Protein AF-A0A349Z4L0-F1 (afdb_monomer_lite)

Foldseek 3Di:
DVVVVVVVVVVVPPDPPPPPPDPVLVCVLVDPVDDPVRNVCCVVVVSSVVCVVVPPDPPDDDDDD

Structure (mmCIF, N/CA/C/O backbone):
data_AF-A0A349Z4L0-F1
#
_entry.id   AF-A0A349Z4L0-F1
#
loop_
_atom_site.group_PDB
_atom_site.id
_atom_site.type_symbol
_atom_site.label_atom_id
_atom_site.label_alt_id
_atom_site.label_comp_id
_atom_site.label_asym_id
_atom_site.label_entity_id
_atom_site.label_seq_id
_atom_site.pdbx_PDB_ins_code
_atom_site.Cartn_x
_atom_site.Cartn_y
_atom_site.Cartn_z
_atom_site.occupancy
_atom_site.B_iso_or_equiv
_atom_site.auth_seq_id
_atom_site.auth_comp_id
_atom_site.auth_asym_id
_atom_site.auth_atom_id
_atom_site.pdbx_PDB_model_num
ATOM 1 N N . MET A 1 1 ? 17.610 1.209 -54.116 1.00 54.69 1 MET A N 1
ATOM 2 C CA . MET A 1 1 ? 16.285 1.522 -53.527 1.00 54.69 1 MET A CA 1
ATOM 3 C C . MET A 1 1 ? 15.756 0.418 -52.604 1.00 54.69 1 MET A C 1
ATOM 5 O O . MET A 1 1 ? 15.360 0.738 -51.497 1.00 54.69 1 MET A O 1
ATOM 9 N N . ARG A 1 2 ? 15.810 -0.877 -52.971 1.00 55.62 2 ARG A N 1
ATOM 10 C CA . ARG A 1 2 ? 15.331 -1.987 -52.106 1.00 55.62 2 ARG A CA 1
ATOM 11 C C . ARG A 1 2 ? 16.095 -2.160 -50.779 1.00 55.62 2 ARG A C 1
ATOM 13 O O . ARG A 1 2 ? 15.487 -2.481 -49.771 1.00 55.62 2 ARG A O 1
ATOM 20 N N . LYS A 1 3 ? 17.408 -1.890 -50.759 1.00 53.91 3 LYS A N 1
ATOM 21 C CA . LYS A 1 3 ? 18.248 -1.966 -49.543 1.00 53.91 3 LYS A CA 1
ATOM 22 C C . LYS A 1 3 ? 17.939 -0.857 -48.523 1.00 53.91 3 LYS A C 1
ATOM 24 O O . LYS A 1 3 ? 18.069 -1.074 -47.328 1.00 53.91 3 LYS A O 1
ATOM 29 N N . SER A 1 4 ? 17.476 0.302 -48.995 1.00 55.34 4 SER A N 1
ATOM 30 C CA . SER A 1 4 ? 17.112 1.447 -48.150 1.00 55.34 4 SER A CA 1
ATOM 31 C C . SER A 1 4 ? 15.804 1.208 -47.386 1.00 55.34 4 SER A C 1
ATOM 33 O O . SER A 1 4 ? 15.677 1.646 -46.251 1.00 55.34 4 SER A O 1
ATOM 35 N N . ALA A 1 5 ? 14.864 0.456 -47.972 1.00 56.09 5 ALA A N 1
ATOM 36 C CA . ALA A 1 5 ? 13.620 0.058 -47.307 1.00 56.09 5 ALA A CA 1
ATOM 37 C C . ALA A 1 5 ? 13.855 -0.961 -46.174 1.00 56.09 5 ALA A C 1
ATOM 39 O O . ALA A 1 5 ? 13.177 -0.918 -45.155 1.00 56.09 5 ALA A O 1
ATOM 40 N N . VAL A 1 6 ? 14.856 -1.839 -46.322 1.00 58.00 6 VAL A N 1
ATOM 41 C CA . VAL A 1 6 ? 15.250 -2.810 -45.282 1.00 58.00 6 VAL A CA 1
ATOM 42 C C . VAL A 1 6 ? 15.906 -2.113 -44.084 1.00 58.00 6 VAL A C 1
ATOM 44 O O . VAL A 1 6 ? 15.662 -2.493 -42.944 1.00 58.00 6 VAL A O 1
ATOM 47 N N . LEU A 1 7 ?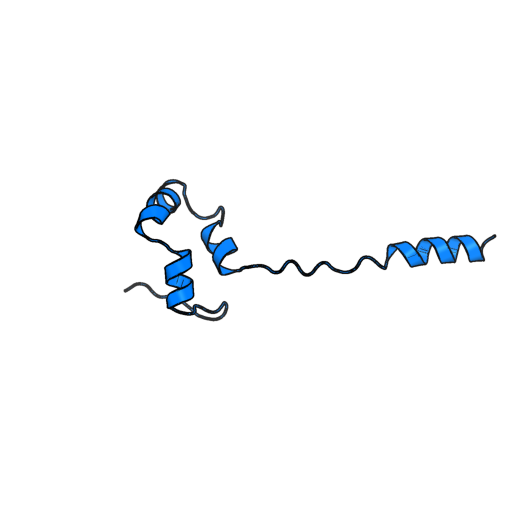 16.686 -1.055 -44.328 1.00 57.50 7 LEU A N 1
ATOM 48 C CA . LEU A 1 7 ? 17.335 -0.276 -43.266 1.00 57.50 7 LEU A CA 1
ATOM 49 C C . LEU A 1 7 ? 16.340 0.527 -42.409 1.00 57.50 7 LEU A C 1
ATOM 51 O O . LEU A 1 7 ? 16.568 0.671 -41.215 1.00 57.50 7 LEU A O 1
ATOM 55 N N . LEU A 1 8 ? 15.222 0.987 -42.982 1.00 58.03 8 LEU A N 1
ATOM 56 C CA . LEU A 1 8 ? 14.160 1.686 -42.239 1.00 58.03 8 LEU A CA 1
ATOM 57 C C . LEU A 1 8 ? 13.282 0.745 -41.395 1.00 58.03 8 LEU A C 1
ATOM 59 O O . LEU A 1 8 ? 12.743 1.162 -40.375 1.00 58.03 8 LEU A O 1
ATOM 63 N N . LEU A 1 9 ? 13.148 -0.527 -41.788 1.00 56.69 9 LEU A N 1
ATOM 64 C CA . LEU A 1 9 ? 12.385 -1.517 -41.019 1.00 56.69 9 LEU A CA 1
ATOM 65 C C . LEU A 1 9 ? 13.165 -2.014 -39.787 1.00 56.69 9 LEU A C 1
ATOM 67 O O . LEU A 1 9 ? 12.570 -2.309 -38.754 1.00 56.69 9 LEU A O 1
ATOM 71 N N . ALA A 1 10 ? 14.498 -2.058 -39.873 1.00 57.81 10 ALA A N 1
ATOM 72 C CA . ALA A 1 10 ? 15.364 -2.509 -38.783 1.00 57.81 10 ALA A CA 1
ATOM 73 C C . ALA A 1 10 ? 15.408 -1.538 -37.586 1.00 57.81 10 ALA A C 1
ATOM 75 O O . ALA A 1 10 ? 15.635 -1.972 -36.459 1.00 57.81 10 ALA A O 1
ATOM 76 N N . SER A 1 11 ? 15.157 -0.241 -37.794 1.00 61.12 11 SER A N 1
ATOM 77 C CA . SER A 1 11 ? 15.165 0.750 -36.708 1.00 61.12 11 SER A CA 1
ATOM 78 C C . SER A 1 11 ? 13.903 0.737 -35.839 1.00 61.12 11 SER A C 1
ATOM 80 O O . SER A 1 11 ? 13.920 1.316 -34.758 1.00 61.12 11 SER A O 1
ATOM 82 N N . LEU A 1 12 ? 12.817 0.079 -36.268 1.00 59.62 12 LEU A N 1
ATOM 83 C CA . LEU A 1 12 ? 11.558 0.046 -35.511 1.00 59.62 12 LEU A CA 1
ATOM 84 C C . LEU A 1 12 ? 11.562 -0.990 -34.369 1.00 59.62 12 LEU A C 1
ATOM 86 O O . LEU A 1 12 ? 10.754 -0.891 -33.453 1.00 59.62 12 LEU A O 1
ATOM 90 N N . LEU A 1 13 ? 12.482 -1.962 -34.392 1.00 62.56 13 LEU A N 1
ATOM 91 C CA . LEU A 1 13 ? 12.588 -3.011 -33.364 1.00 62.56 13 LEU A CA 1
ATOM 92 C C . LEU A 1 13 ? 13.527 -2.642 -32.203 1.00 62.56 13 LEU A C 1
ATOM 94 O O . LEU A 1 13 ? 13.649 -3.401 -31.247 1.00 62.56 13 LEU A O 1
ATOM 98 N N . ALA A 1 14 ? 14.199 -1.491 -32.270 1.00 66.00 14 ALA A N 1
ATOM 99 C CA . ALA A 1 14 ? 15.192 -1.073 -31.283 1.00 66.00 14 ALA A CA 1
ATOM 100 C C . ALA A 1 14 ? 14.600 -0.196 -30.165 1.00 66.00 14 ALA A C 1
ATOM 102 O O . ALA A 1 14 ? 15.285 0.684 -29.645 1.00 66.00 14 ALA A O 1
ATOM 103 N N . THR A 1 15 ? 13.332 -0.397 -29.789 1.00 71.56 15 THR A N 1
ATOM 104 C CA . THR A 1 15 ? 12.788 0.245 -28.587 1.00 71.56 15 THR A CA 1
ATOM 105 C C . THR A 1 15 ? 13.437 -0.399 -27.362 1.00 71.56 15 THR A C 1
ATOM 107 O O . THR A 1 15 ? 13.229 -1.597 -27.146 1.00 71.56 15 THR A O 1
ATOM 110 N N . PRO A 1 16 ? 14.213 0.337 -26.548 1.00 69.31 16 PRO A N 1
ATOM 111 C CA . PRO A 1 16 ? 14.653 -0.192 -25.269 1.00 69.31 16 PRO A CA 1
ATOM 112 C C . PRO A 1 16 ? 13.405 -0.519 -24.447 1.00 69.31 16 PRO A C 1
ATOM 114 O O . PRO A 1 16 ? 12.525 0.327 -24.281 1.00 69.31 16 PRO A O 1
ATOM 117 N N . ALA A 1 17 ? 13.310 -1.755 -23.960 1.00 68.38 17 ALA A N 1
ATOM 118 C CA . ALA A 1 17 ? 12.307 -2.104 -22.971 1.00 68.38 17 ALA A CA 1
ATOM 119 C C . ALA A 1 17 ? 12.588 -1.251 -21.731 1.00 68.38 17 ALA A C 1
ATOM 121 O O . ALA A 1 17 ? 13.593 -1.444 -21.047 1.00 68.38 17 ALA A O 1
ATOM 122 N N . PHE A 1 18 ? 11.739 -0.257 -21.483 1.00 63.09 18 PHE A N 1
ATOM 123 C CA . PHE A 1 18 ? 11.787 0.504 -20.247 1.00 63.09 18 PHE A CA 1
ATOM 124 C C . PHE A 1 18 ? 11.388 -0.466 -19.138 1.00 63.09 18 PHE A C 1
ATOM 126 O O . PHE A 1 18 ? 10.227 -0.861 -19.034 1.00 63.09 18 PHE A O 1
ATOM 133 N N . THR A 1 19 ? 12.356 -0.908 -18.341 1.00 61.94 19 THR A N 1
ATOM 134 C CA . THR A 1 19 ? 12.053 -1.629 -17.110 1.00 61.94 19 THR A CA 1
ATOM 135 C C . THR A 1 19 ? 11.438 -0.604 -16.167 1.00 61.94 19 THR A C 1
ATOM 137 O O . THR A 1 19 ? 12.155 0.176 -15.537 1.00 61.94 19 THR A O 1
ATOM 140 N N . ALA A 1 20 ? 10.108 -0.534 -16.121 1.00 62.62 20 ALA A N 1
ATOM 141 C CA . ALA A 1 20 ? 9.440 0.169 -15.041 1.00 62.62 20 ALA A CA 1
ATOM 142 C C . ALA A 1 20 ? 9.948 -0.459 -13.739 1.00 62.62 20 ALA A C 1
ATOM 144 O O . ALA A 1 20 ? 9.859 -1.674 -13.558 1.00 62.62 20 ALA A O 1
ATOM 145 N N . ASN A 1 21 ? 10.565 0.350 -12.882 1.00 61.81 21 ASN A N 1
ATOM 146 C CA . ASN A 1 21 ? 10.954 -0.089 -11.552 1.00 61.81 21 ASN A CA 1
ATOM 147 C C . ASN A 1 21 ? 9.654 -0.185 -10.745 1.00 61.81 21 ASN A C 1
ATOM 149 O O . ASN A 1 21 ? 9.200 0.807 -10.179 1.00 61.81 21 ASN A O 1
ATOM 153 N N . ALA A 1 22 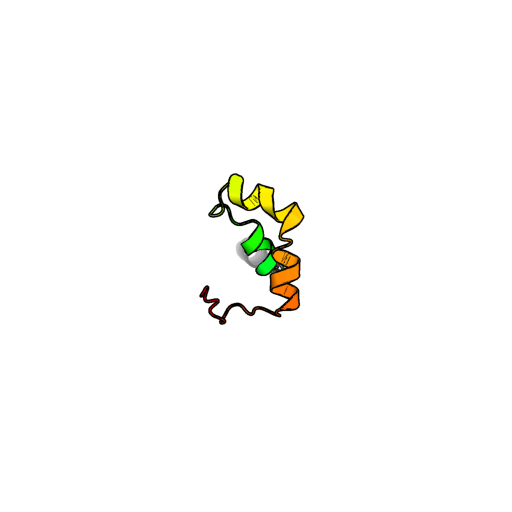? 8.980 -1.329 -10.866 1.00 73.81 22 ALA A N 1
ATOM 154 C CA . ALA A 1 22 ? 7.690 -1.577 -10.248 1.00 73.81 22 ALA A CA 1
ATOM 155 C C . ALA A 1 22 ? 7.902 -1.751 -8.743 1.00 73.81 22 ALA A C 1
ATOM 157 O O . ALA A 1 22 ? 8.531 -2.711 -8.293 1.00 73.81 22 ALA A O 1
ATOM 158 N N . ASP A 1 23 ? 7.407 -0.796 -7.966 1.00 89.06 23 ASP A N 1
ATOM 159 C CA . ASP A 1 23 ? 7.376 -0.899 -6.515 1.00 89.06 23 ASP A CA 1
ATOM 160 C C . ASP A 1 23 ? 6.158 -1.740 -6.136 1.00 89.06 23 ASP A C 1
ATOM 162 O O . ASP A 1 23 ? 5.069 -1.218 -5.911 1.00 89.06 23 ASP A O 1
ATOM 166 N N . ALA A 1 24 ? 6.352 -3.058 -6.084 1.00 89.94 24 ALA A N 1
ATOM 167 C CA . ALA A 1 24 ? 5.274 -4.016 -5.853 1.00 89.94 24 ALA A CA 1
ATOM 168 C C . ALA A 1 24 ? 4.460 -3.718 -4.579 1.00 89.94 24 ALA A C 1
ATOM 170 O O . ALA A 1 24 ? 3.258 -3.973 -4.545 1.00 89.94 24 ALA A O 1
ATOM 171 N N . ILE A 1 25 ? 5.089 -3.149 -3.541 1.00 93.31 25 ILE A N 1
ATOM 172 C CA . ILE A 1 25 ? 4.386 -2.758 -2.313 1.00 93.31 25 ILE A CA 1
ATOM 173 C C . ILE A 1 25 ? 3.512 -1.526 -2.572 1.00 93.31 25 ILE A C 1
ATOM 175 O O . ILE A 1 25 ? 2.359 -1.502 -2.139 1.00 93.31 25 ILE A O 1
ATOM 179 N N . ALA A 1 26 ? 4.029 -0.505 -3.261 1.00 93.69 26 ALA A N 1
ATOM 180 C CA . ALA A 1 26 ? 3.227 0.666 -3.619 1.00 93.69 26 ALA A CA 1
ATOM 181 C C . ALA A 1 26 ? 2.053 0.286 -4.537 1.00 93.69 26 ALA A C 1
ATOM 183 O O . ALA A 1 26 ? 0.924 0.712 -4.287 1.00 93.69 26 ALA A O 1
ATOM 184 N N . ASP A 1 27 ? 2.301 -0.575 -5.525 1.00 92.44 27 ASP A N 1
ATOM 185 C CA . ASP A 1 27 ? 1.286 -1.070 -6.457 1.00 92.44 27 ASP A CA 1
ATOM 186 C C . ASP A 1 27 ? 0.200 -1.875 -5.724 1.00 92.44 27 ASP A C 1
ATOM 188 O O . ASP A 1 27 ? -0.994 -1.658 -5.939 1.00 92.44 27 ASP A O 1
ATOM 192 N N . ALA A 1 28 ? 0.586 -2.753 -4.789 1.00 91.12 28 ALA A N 1
ATOM 193 C CA . ALA A 1 28 ? -0.362 -3.522 -3.982 1.00 91.12 28 ALA A CA 1
ATOM 194 C C . ALA A 1 28 ? -1.236 -2.623 -3.090 1.00 91.12 28 ALA A C 1
ATOM 196 O O . ALA A 1 28 ? -2.447 -2.834 -2.979 1.00 91.12 28 ALA A O 1
ATOM 197 N N . VAL A 1 29 ? -0.645 -1.595 -2.471 1.00 93.94 29 VAL A N 1
ATOM 198 C CA . VAL A 1 29 ? -1.378 -0.635 -1.629 1.00 93.94 29 VAL A CA 1
ATOM 199 C C . VAL A 1 29 ? -2.348 0.210 -2.461 1.00 93.94 29 VAL A C 1
ATOM 201 O O . VAL A 1 29 ? -3.445 0.503 -1.974 1.00 93.94 29 VAL A O 1
ATOM 204 N N . ALA A 1 30 ? -1.977 0.546 -3.700 1.00 93.50 30 ALA A N 1
ATOM 205 C CA . ALA A 1 30 ? -2.780 1.317 -4.648 1.00 93.50 30 ALA A CA 1
ATOM 206 C C . ALA A 1 30 ? -3.786 0.480 -5.466 1.00 93.50 30 ALA A C 1
ATOM 208 O O . ALA A 1 30 ? -4.521 1.055 -6.266 1.00 93.50 30 ALA A O 1
ATOM 209 N N . SER A 1 31 ? -3.843 -0.843 -5.271 1.00 93.12 31 SER A N 1
ATOM 210 C CA . SER A 1 31 ? -4.696 -1.746 -6.053 1.00 93.12 31 SER A CA 1
ATOM 211 C C . SER A 1 31 ? -6.179 -1.354 -6.029 1.00 93.12 31 SER A C 1
ATOM 213 O O . SER A 1 31 ? -6.774 -1.169 -4.963 1.00 93.12 31 SER A O 1
ATOM 215 N N . ASP A 1 32 ? -6.809 -1.362 -7.208 1.00 94.06 32 ASP A N 1
ATOM 216 C CA . ASP A 1 32 ? -8.247 -1.119 -7.394 1.00 94.06 32 ASP A CA 1
ATOM 217 C C . ASP A 1 32 ? -9.138 -2.183 -6.732 1.00 94.06 32 ASP A C 1
ATOM 219 O O . ASP A 1 32 ? -10.338 -1.975 -6.546 1.00 94.06 32 ASP A O 1
ATOM 223 N N . THR A 1 33 ? -8.568 -3.327 -6.338 1.00 94.62 33 THR A N 1
ATOM 224 C CA . THR A 1 33 ? -9.293 -4.363 -5.587 1.00 94.62 33 THR A CA 1
ATOM 225 C C . THR A 1 33 ? -9.626 -3.935 -4.156 1.00 94.62 33 THR A C 1
ATOM 227 O O . THR A 1 33 ? -10.454 -4.581 -3.516 1.00 94.62 33 THR A O 1
ATOM 230 N N . ARG A 1 34 ? -8.995 -2.870 -3.637 1.00 94.25 34 ARG A N 1
ATOM 231 C CA . ARG A 1 34 ? -9.272 -2.314 -2.305 1.00 94.25 34 ARG A CA 1
ATOM 232 C C . ARG A 1 34 ? -10.427 -1.313 -2.378 1.00 94.25 34 ARG A C 1
ATOM 234 O O . ARG A 1 34 ? -10.396 -0.339 -3.133 1.00 94.25 34 ARG A O 1
ATOM 241 N N . SER A 1 35 ? -11.438 -1.500 -1.538 1.00 95.75 35 SER A N 1
ATOM 242 C CA . SER A 1 35 ? -12.576 -0.584 -1.421 1.00 95.75 35 SER A CA 1
ATOM 243 C C . SER A 1 35 ? -12.150 0.825 -0.976 1.00 95.75 35 SER A C 1
ATOM 245 O O . SER A 1 35 ? -11.104 1.039 -0.358 1.00 95.75 35 SER A O 1
ATOM 247 N N . SER A 1 36 ? -12.990 1.831 -1.242 1.00 95.50 36 SER A N 1
ATOM 248 C CA . SER A 1 36 ? -12.769 3.196 -0.738 1.00 95.50 36 SER A CA 1
ATOM 249 C C . SER A 1 36 ? -12.687 3.249 0.790 1.00 95.50 36 SER A C 1
ATOM 251 O O . SER A 1 36 ? -11.832 3.947 1.327 1.00 95.50 36 SER A O 1
ATOM 253 N N . GLN A 1 37 ? -13.519 2.474 1.490 1.00 95.94 37 GLN A N 1
ATOM 254 C CA . GLN A 1 37 ? -13.518 2.401 2.951 1.00 95.94 37 GLN A CA 1
ATOM 255 C C . GLN A 1 37 ? -12.211 1.820 3.507 1.00 95.94 37 GLN A C 1
ATOM 257 O O . GLN A 1 37 ? -11.734 2.269 4.549 1.00 95.94 37 GLN A O 1
ATOM 262 N N . GLU A 1 38 ? -11.610 0.840 2.828 1.00 95.38 38 GLU A N 1
ATOM 263 C CA . GLU A 1 38 ? -10.309 0.300 3.224 1.00 95.38 38 GLU A CA 1
ATOM 264 C C . GLU A 1 38 ? -9.201 1.338 3.084 1.00 95.38 38 GLU A C 1
ATOM 266 O O . GLU A 1 38 ? -8.451 1.524 4.041 1.00 95.38 38 GLU A O 1
ATOM 271 N N . ARG A 1 39 ? -9.158 2.049 1.950 1.00 95.88 39 ARG A N 1
ATOM 272 C CA . ARG A 1 39 ? -8.149 3.082 1.661 1.00 95.88 39 ARG A CA 1
ATOM 273 C C . ARG A 1 39 ? -8.233 4.284 2.603 1.00 95.88 39 ARG A C 1
ATOM 275 O O . ARG A 1 39 ? -7.203 4.813 2.999 1.00 95.88 39 ARG A O 1
ATOM 282 N N . LEU A 1 40 ? -9.436 4.685 3.031 1.00 96.88 40 LEU A N 1
ATOM 283 C CA . LEU A 1 40 ? -9.615 5.786 3.995 1.00 96.88 40 LEU A CA 1
ATOM 284 C C . LEU A 1 40 ? -8.911 5.541 5.340 1.00 96.88 40 LEU A C 1
ATOM 286 O O . LEU A 1 40 ? -8.629 6.488 6.065 1.00 96.88 40 LEU A O 1
ATOM 290 N N . ARG A 1 41 ? -8.625 4.282 5.692 1.00 96.75 41 ARG A N 1
ATOM 291 C CA . ARG A 1 41 ? -7.945 3.928 6.947 1.00 96.75 41 ARG A CA 1
ATOM 292 C C . ARG A 1 41 ? -6.423 3.933 6.826 1.00 96.75 41 ARG A C 1
ATOM 294 O O . ARG A 1 41 ? -5.755 3.781 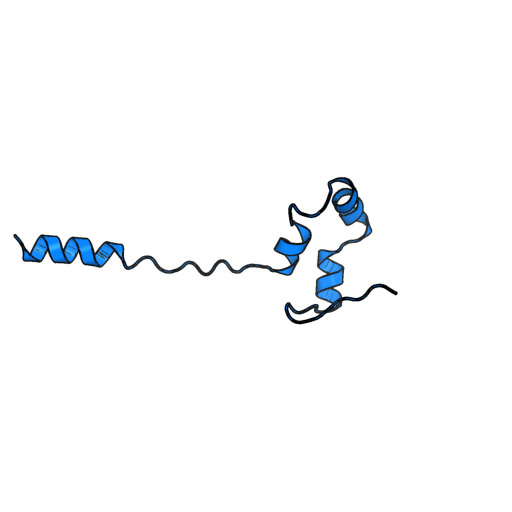7.848 1.00 96.75 41 ARG A O 1
ATOM 301 N N . ASP A 1 42 ? -5.876 4.095 5.623 1.00 96.69 42 ASP A N 1
ATOM 302 C CA . ASP A 1 42 ? -4.432 4.022 5.388 1.00 96.69 42 ASP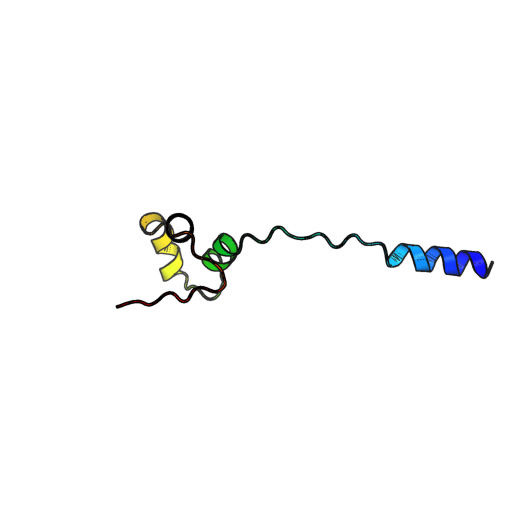 A CA 1
ATOM 303 C C . ASP A 1 42 ? -3.677 5.151 6.107 1.00 96.69 42 ASP A C 1
ATOM 305 O O . ASP A 1 42 ? -2.546 4.931 6.536 1.00 96.69 42 ASP A O 1
ATOM 309 N N . GLU A 1 43 ? -4.326 6.301 6.350 1.00 96.69 43 GLU A N 1
ATOM 310 C CA . GLU A 1 43 ? -3.779 7.395 7.171 1.00 96.69 43 GLU A CA 1
ATOM 311 C C . GLU A 1 43 ? -3.395 6.929 8.581 1.00 96.69 43 GLU A C 1
ATOM 313 O O . GLU A 1 43 ? -2.389 7.376 9.118 1.00 96.69 43 GLU A O 1
ATOM 318 N N . TYR A 1 44 ? -4.159 6.001 9.163 1.00 97.56 44 TYR A N 1
ATOM 319 C CA . TYR A 1 44 ? -3.919 5.493 10.517 1.00 97.56 44 TYR A CA 1
ATOM 320 C C . TYR A 1 44 ? -3.185 4.148 10.536 1.00 97.56 44 TYR A C 1
ATOM 322 O O . TYR A 1 44 ? -2.635 3.761 11.565 1.00 97.56 44 TYR A O 1
ATOM 330 N N . ARG A 1 45 ? -3.234 3.392 9.429 1.00 95.81 45 ARG A N 1
ATOM 331 C CA . ARG A 1 45 ? -2.712 2.016 9.343 1.00 95.81 45 ARG A CA 1
ATOM 332 C C . ARG A 1 45 ? -1.376 1.899 8.620 1.00 95.81 45 ARG A C 1
ATOM 334 O O . ARG A 1 45 ? -0.738 0.864 8.765 1.00 95.81 45 ARG A O 1
ATOM 341 N N . HIS A 1 46 ? -0.973 2.912 7.853 1.00 97.50 46 HIS A N 1
ATOM 342 C CA . HIS A 1 46 ? 0.323 2.987 7.171 1.00 97.50 46 HIS A CA 1
ATOM 343 C C . HIS A 1 46 ? 0.756 1.672 6.480 1.00 97.50 46 HIS A C 1
ATOM 345 O O . HIS A 1 46 ? 1.873 1.197 6.705 1.00 97.50 46 HIS A O 1
ATOM 351 N N . PRO A 1 47 ? -0.101 1.046 5.643 1.00 95.81 47 PRO A N 1
ATOM 352 C CA . PRO A 1 47 ? 0.131 -0.318 5.162 1.00 95.81 47 PRO A CA 1
ATOM 353 C C . PRO A 1 47 ? 1.445 -0.467 4.388 1.00 95.81 47 PRO A C 1
ATOM 355 O O . PRO A 1 47 ? 2.145 -1.459 4.559 1.00 95.81 47 PRO A O 1
ATOM 358 N N . GLN A 1 48 ? 1.830 0.531 3.587 1.00 96.19 48 GLN A N 1
ATOM 359 C CA . GLN A 1 48 ? 3.089 0.505 2.840 1.00 96.19 48 GLN A CA 1
ATOM 360 C C . GLN A 1 48 ? 4.305 0.450 3.775 1.00 96.19 48 GLN A C 1
ATOM 362 O O . GLN A 1 48 ? 5.223 -0.339 3.558 1.00 96.19 48 GLN A O 1
ATOM 367 N N . GLN A 1 49 ? 4.317 1.279 4.821 1.00 97.44 49 GLN A N 1
ATOM 368 C CA . GLN A 1 49 ? 5.394 1.325 5.806 1.00 97.44 49 GLN A CA 1
ATOM 369 C C . GLN A 1 49 ? 5.444 0.029 6.612 1.00 97.44 49 GLN A C 1
ATOM 371 O O . GLN A 1 49 ? 6.528 -0.495 6.844 1.00 97.44 49 GLN A O 1
ATOM 376 N N . THR A 1 50 ? 4.286 -0.511 6.994 1.00 96.12 50 THR A N 1
ATOM 377 C CA . THR A 1 50 ? 4.191 -1.787 7.707 1.00 96.12 50 THR A CA 1
ATOM 378 C C . THR A 1 50 ? 4.730 -2.944 6.869 1.00 96.12 50 THR A C 1
ATOM 380 O O . THR A 1 50 ? 5.572 -3.694 7.354 1.00 96.12 50 THR A O 1
ATOM 383 N N . LEU A 1 51 ? 4.318 -3.066 5.602 1.00 95.31 51 LEU A N 1
ATOM 384 C CA . LEU A 1 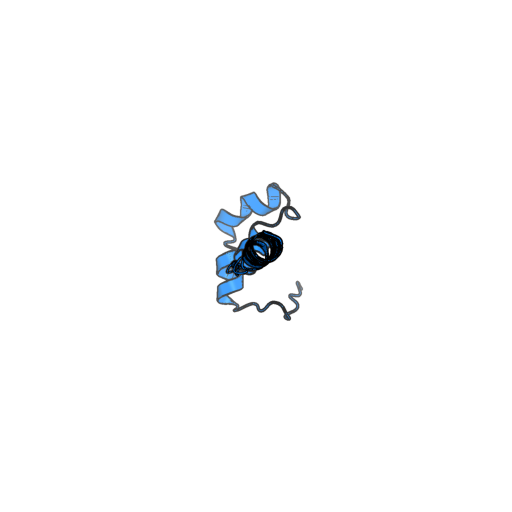51 ? 4.808 -4.118 4.701 1.00 95.31 51 LEU A CA 1
ATOM 385 C C . LEU A 1 51 ? 6.325 -4.028 4.483 1.00 95.31 51 LEU A C 1
ATOM 387 O O . LEU A 1 51 ? 7.001 -5.053 4.468 1.00 95.31 51 LEU A O 1
ATOM 391 N N . ARG A 1 52 ? 6.870 -2.806 4.386 1.00 95.81 52 ARG A N 1
ATOM 392 C CA . ARG A 1 52 ? 8.322 -2.572 4.305 1.00 95.81 52 ARG A CA 1
ATOM 393 C C . ARG A 1 52 ? 9.050 -2.889 5.605 1.00 95.81 52 ARG A C 1
ATOM 395 O O . ARG A 1 52 ? 10.142 -3.434 5.560 1.00 95.81 52 ARG A O 1
ATOM 402 N N . PHE A 1 53 ? 8.467 -2.548 6.752 1.00 96.81 53 PHE A N 1
ATOM 403 C CA . PHE A 1 53 ? 9.049 -2.847 8.061 1.00 96.81 53 PHE A CA 1
ATOM 404 C C . PHE A 1 53 ? 9.196 -4.356 8.278 1.00 96.81 53 PHE A C 1
ATOM 406 O O . PHE A 1 53 ? 10.219 -4.804 8.789 1.00 96.81 53 PHE A O 1
ATOM 413 N N . PHE A 1 54 ? 8.196 -5.132 7.855 1.00 95.31 54 PHE A N 1
ATOM 414 C CA . PHE A 1 54 ? 8.241 -6.594 7.893 1.00 95.31 54 PHE A CA 1
ATOM 415 C C . PHE A 1 54 ? 9.022 -7.223 6.735 1.00 95.31 54 PHE A C 1
ATOM 417 O O . PHE A 1 54 ? 9.134 -8.444 6.694 1.00 95.31 54 PHE A O 1
ATOM 424 N N . ASP A 1 55 ? 9.550 -6.407 5.819 1.00 94.12 55 ASP A N 1
ATOM 425 C CA . ASP A 1 55 ? 10.299 -6.842 4.640 1.00 94.12 55 ASP A CA 1
ATOM 426 C C . ASP A 1 55 ? 9.567 -7.932 3.834 1.00 94.12 55 ASP A C 1
ATOM 428 O O . ASP A 1 55 ? 10.147 -8.942 3.431 1.00 94.12 55 ASP A O 1
ATOM 432 N N . VAL A 1 56 ? 8.256 -7.743 3.631 1.00 93.88 56 VAL A N 1
ATOM 433 C CA . VAL A 1 56 ? 7.405 -8.712 2.926 1.00 93.88 56 VAL A CA 1
ATOM 434 C C . VAL A 1 56 ? 7.867 -8.859 1.478 1.00 93.88 56 VAL A C 1
ATOM 436 O O . 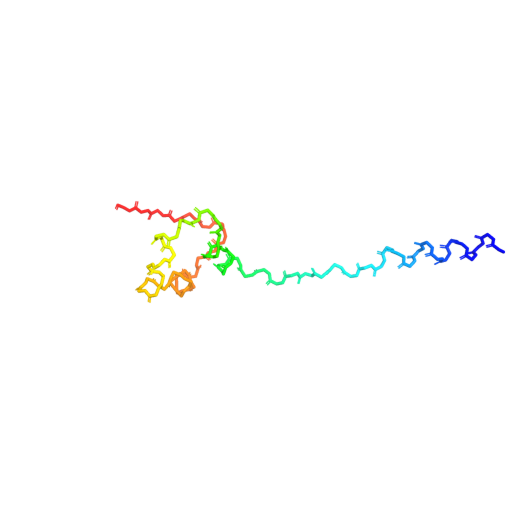VAL A 1 56 ? 7.846 -7.894 0.712 1.00 93.88 56 VAL A O 1
ATOM 439 N N . GLN A 1 57 ? 8.225 -10.085 1.098 1.00 91.31 57 GLN A N 1
ATOM 440 C CA . GLN A 1 57 ? 8.650 -10.430 -0.258 1.00 91.31 57 GLN A CA 1
ATOM 441 C C . GLN A 1 57 ? 7.498 -11.027 -1.087 1.00 91.31 57 GLN A C 1
ATOM 443 O O . GLN A 1 57 ? 6.560 -11.588 -0.513 1.00 91.31 57 GLN A O 1
ATOM 448 N N . PRO A 1 58 ? 7.548 -10.942 -2.433 1.00 87.69 58 PRO A N 1
ATOM 449 C CA . PRO A 1 58 ? 6.461 -11.399 -3.308 1.00 87.69 58 PRO A CA 1
ATOM 450 C C . PRO A 1 58 ? 6.060 -12.877 -3.175 1.00 87.69 58 PRO A C 1
ATOM 452 O O . PRO A 1 58 ? 4.943 -13.236 -3.534 1.00 87.69 58 PRO A O 1
ATOM 455 N N . ASP A 1 59 ? 6.958 -13.738 -2.702 1.00 89.69 59 ASP A N 1
ATOM 456 C CA . ASP A 1 59 ? 6.758 -15.182 -2.543 1.00 89.69 59 ASP A CA 1
ATOM 457 C C . ASP A 1 59 ? 6.302 -15.592 -1.131 1.00 89.69 59 ASP A C 1
ATOM 459 O O . ASP A 1 59 ? 6.026 -16.767 -0.875 1.00 89.69 59 ASP A O 1
ATOM 463 N N . MET A 1 60 ? 6.172 -14.633 -0.212 1.00 93.12 60 MET A N 1
ATOM 464 C CA . MET A 1 60 ? 5.673 -14.878 1.139 1.00 93.12 60 MET A CA 1
ATOM 465 C C . MET A 1 60 ? 4.141 -14.945 1.175 1.00 93.12 60 MET A C 1
ATOM 467 O O . MET A 1 60 ? 3.440 -14.252 0.443 1.00 93.12 60 MET A O 1
ATOM 471 N N . THR A 1 61 ? 3.600 -15.755 2.087 1.00 93.00 61 THR A N 1
ATOM 472 C CA . THR A 1 61 ? 2.159 -15.798 2.384 1.00 93.00 61 THR A CA 1
ATOM 473 C C . THR A 1 61 ? 1.895 -15.147 3.737 1.00 93.00 61 THR A C 1
ATOM 475 O O . THR A 1 61 ? 2.475 -15.553 4.742 1.00 93.00 61 THR A O 1
ATOM 478 N N . VAL A 1 62 ? 1.005 -14.154 3.769 1.00 89.94 62 VAL A N 1
ATOM 479 C CA . VAL A 1 62 ? 0.574 -13.474 5.001 1.00 89.94 62 VAL A CA 1
ATOM 480 C C . VAL A 1 62 ? -0.707 -14.132 5.517 1.00 89.94 62 VAL A C 1
ATOM 482 O O . VAL A 1 62 ? -1.652 -14.315 4.753 1.00 89.94 62 VAL A O 1
ATOM 485 N N . VAL A 1 63 ? -0.741 -14.485 6.805 1.00 92.56 63 VAL A N 1
ATOM 486 C CA . VAL A 1 63 ? -1.883 -15.146 7.462 1.00 92.56 63 VAL A CA 1
ATOM 487 C C . VAL A 1 63 ? -2.381 -14.283 8.624 1.00 92.56 63 VAL A C 1
ATOM 489 O O . VAL A 1 63 ? -1.582 -13.826 9.438 1.00 92.56 63 VAL A O 1
ATOM 492 N N . GLU A 1 64 ? -3.695 -14.072 8.699 1.00 86.56 64 GLU A N 1
ATOM 493 C CA . GLU A 1 64 ? -4.388 -13.451 9.838 1.00 86.56 64 GLU A CA 1
ATOM 494 C C . GLU A 1 64 ? -4.863 -14.549 10.811 1.00 86.56 64 GLU A C 1
ATOM 496 O O . GLU A 1 64 ? -5.261 -15.626 10.359 1.00 86.56 64 GLU A O 1
ATOM 501 N N . ILE A 1 65 ? -4.774 -14.302 12.127 1.00 85.00 65 ILE A N 1
ATOM 502 C CA . ILE A 1 65 ? -5.131 -15.258 13.198 1.00 85.00 65 ILE A CA 1
ATOM 503 C C . ILE A 1 65 ? -6.495 -14.974 13.822 1.00 85.00 65 ILE A C 1
ATOM 505 O O . ILE A 1 65 ? -6.831 -13.781 13.990 1.00 85.00 65 ILE A O 1
#

pLDDT: mean 82.78, std 15.98, range [53.91, 97.56]

Radius of gyration: 21.84 Å; chains: 1; bounding box: 32×23×67 Å

Secondary structure (DSSP, 8-state):
-HHHHHHHHHGGG----------HHHHHHT-TTS-HHHHTTHHHH-HHHHHHHTT--TT------

Sequence (65 aa):
MRKSAVLLLASLLATPAFTANADAIADAVASDTRSSQERLRDEYRHPQQTLRFFDVQPDMTVVEI